Protein AF-A0A9D8BQL9-F1 (afdb_monomer_lite)

Sequence (60 aa):
HADVTTPIPEGGTGEIAFVARGLRQNAPARSDDGKAIERPAEVEIVRIVGGSHIVRRVGP

pLDDT: mean 95.06, std 5.92, range [55.28, 98.12]

Foldseek 3Di:
DWWFPFKAAQQGKGKIWDDDPNDIDIFIEAEPVSHIDDPGFDWDQPDADPRYGHIHTPDD

Secondary structure (DSSP, 8-state):
-EEEEE-B-TTS-EEEEEEETTEEEEEEEEETTS--BPSS-EEEEEEEETTEEEEEE---

Radius of gyration: 10.22 Å; chains: 1; bounding box: 27×17×25 Å

Structure (mmCIF, N/CA/C/O backbone):
data_AF-A0A9D8BQL9-F1
#
_entry.id   AF-A0A9D8BQL9-F1
#
loop_
_atom_site.group_PDB
_atom_site.id
_atom_site.type_symbol
_atom_site.label_atom_id
_atom_site.label_alt_id
_atom_site.label_comp_id
_atom_site.label_asym_id
_atom_site.label_entity_id
_atom_site.label_seq_id
_atom_site.pdbx_PDB_ins_code
_atom_site.Cartn_x
_atom_site.Cartn_y
_atom_site.Cartn_z
_atom_site.occupancy
_atom_site.B_iso_or_equiv
_atom_site.auth_seq_id
_atom_site.auth_comp_id
_atom_site.auth_asym_id
_atom_site.auth_atom_id
_atom_site.pdbx_PDB_model_num
ATOM 1 N N . HIS A 1 1 ? 9.311 -2.988 0.272 1.00 89.12 1 HIS A N 1
ATOM 2 C CA . HIS A 1 1 ? 9.142 -2.135 1.458 1.00 89.12 1 HIS A CA 1
ATOM 3 C C . HIS A 1 1 ? 8.589 -0.789 1.037 1.00 89.12 1 HIS A C 1
ATOM 5 O O . HIS A 1 1 ? 9.022 -0.245 0.021 1.00 89.12 1 HIS A O 1
ATOM 11 N N . ALA A 1 2 ? 7.586 -0.316 1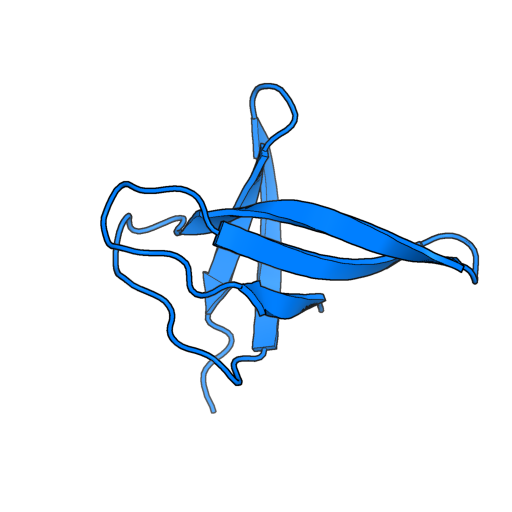.762 1.00 96.38 2 ALA A N 1
ATOM 12 C CA . ALA A 1 2 ? 6.946 0.975 1.585 1.00 96.38 2 ALA A CA 1
ATOM 13 C C . ALA A 1 2 ? 6.589 1.533 2.966 1.00 96.38 2 ALA A C 1
ATOM 15 O O . ALA A 1 2 ? 6.362 0.767 3.898 1.00 96.38 2 ALA A O 1
ATOM 16 N N . ASP A 1 3 ? 6.498 2.849 3.082 1.00 97.25 3 ASP A N 1
ATOM 17 C CA . 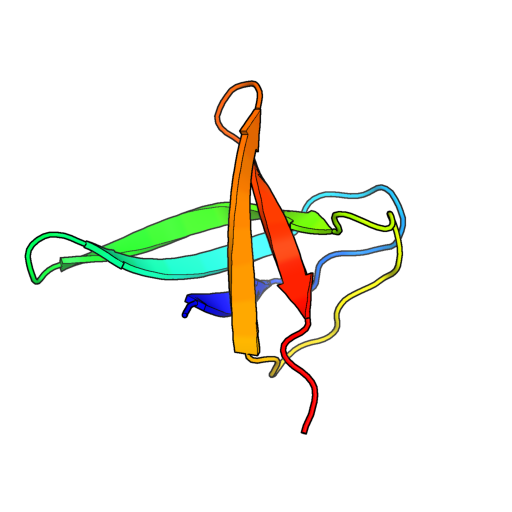ASP A 1 3 ? 6.119 3.521 4.321 1.00 97.25 3 ASP A CA 1
ATOM 18 C C . ASP A 1 3 ? 4.679 4.006 4.229 1.00 97.25 3 ASP A C 1
ATOM 20 O O . ASP A 1 3 ? 4.299 4.625 3.236 1.00 97.25 3 ASP A O 1
ATOM 24 N N . VAL A 1 4 ? 3.884 3.797 5.274 1.00 97.25 4 VAL A N 1
ATOM 25 C CA . VAL A 1 4 ? 2.545 4.387 5.378 1.00 97.25 4 VAL A CA 1
ATOM 26 C C . VAL A 1 4 ? 2.677 5.890 5.606 1.00 97.25 4 VAL A C 1
ATOM 28 O O . VAL A 1 4 ? 3.119 6.341 6.665 1.00 97.25 4 VAL A O 1
ATOM 31 N N . THR A 1 5 ? 2.272 6.677 4.610 1.00 97.38 5 THR A N 1
ATOM 32 C CA . THR A 1 5 ? 2.272 8.145 4.672 1.00 97.38 5 THR A CA 1
ATOM 33 C C . THR A 1 5 ? 0.920 8.711 5.075 1.00 97.38 5 THR A C 1
ATOM 35 O O . THR A 1 5 ? 0.891 9.767 5.701 1.00 97.38 5 THR A O 1
ATOM 38 N N . THR A 1 6 ? -0.177 8.004 4.784 1.00 97.69 6 THR A N 1
ATOM 39 C CA . THR A 1 6 ? -1.539 8.315 5.249 1.00 97.69 6 THR A CA 1
ATOM 40 C C . THR A 1 6 ? -2.135 7.056 5.886 1.00 97.69 6 THR A C 1
ATOM 42 O O . THR A 1 6 ? -2.096 6.020 5.221 1.00 97.69 6 THR A O 1
ATOM 45 N N . PRO A 1 7 ? -2.663 7.104 7.135 1.00 97.69 7 PRO A N 1
ATOM 46 C CA . PRO A 1 7 ? -3.180 5.927 7.824 1.00 97.69 7 PRO A CA 1
ATOM 47 C C . PRO A 1 7 ? -4.194 5.189 6.962 1.00 97.69 7 PRO A C 1
ATOM 49 O O . PRO A 1 7 ? -4.985 5.811 6.251 1.00 97.69 7 PRO A O 1
ATOM 52 N N . ILE A 1 8 ? -4.156 3.865 7.028 1.00 98.12 8 ILE A N 1
ATOM 53 C CA . ILE A 1 8 ? -5.092 2.994 6.329 1.00 98.12 8 ILE A CA 1
ATOM 54 C C . ILE A 1 8 ? -6.143 2.589 7.367 1.00 98.12 8 ILE A C 1
ATOM 56 O O . ILE A 1 8 ? -5.821 1.772 8.224 1.00 98.12 8 ILE A O 1
ATOM 60 N N . PRO A 1 9 ? -7.364 3.151 7.361 1.00 97.75 9 PRO A N 1
ATOM 61 C CA . PRO A 1 9 ? -8.409 2.723 8.287 1.00 97.75 9 PRO A CA 1
ATOM 62 C C . PRO A 1 9 ? -8.925 1.322 7.931 1.00 97.75 9 PRO A C 1
ATOM 64 O O . PRO A 1 9 ? -8.736 0.845 6.810 1.00 97.75 9 PRO A O 1
ATOM 67 N N . GLU A 1 10 ? -9.606 0.671 8.876 1.00 97.12 10 GLU A N 1
ATOM 68 C CA . GLU A 1 10 ? -10.203 -0.653 8.664 1.00 97.12 10 GLU A CA 1
ATOM 69 C C . GLU A 1 10 ? -11.159 -0.648 7.457 1.00 97.12 10 GLU A C 1
ATOM 71 O O . GLU A 1 10 ? -12.019 0.225 7.333 1.00 97.12 10 GLU A O 1
ATOM 76 N N . GLY A 1 11 ? -10.960 -1.581 6.519 1.00 94.25 11 GLY A N 1
ATOM 77 C CA . GLY A 1 11 ? -11.710 -1.675 5.258 1.00 94.25 11 GLY A CA 1
ATOM 78 C C . GLY A 1 11 ? -11.542 -0.483 4.301 1.00 94.25 11 GLY A C 1
ATOM 79 O O . GLY A 1 11 ? -12.134 -0.470 3.218 1.00 94.25 11 GLY A O 1
ATOM 80 N N . GLY A 1 12 ? -10.749 0.520 4.678 1.00 96.38 12 GLY A N 1
ATOM 81 C CA . GLY A 1 12 ? -10.604 1.770 3.956 1.00 96.38 12 GLY A CA 1
ATOM 82 C C . GLY A 1 12 ? -9.329 1.855 3.128 1.00 96.38 12 GLY A C 1
ATOM 83 O O . GLY A 1 12 ? -8.631 0.873 2.880 1.00 96.38 12 GLY A O 1
ATOM 84 N N . THR A 1 13 ? -9.062 3.061 2.633 1.00 97.62 13 THR A N 1
ATOM 85 C CA . THR A 1 13 ? -7.905 3.363 1.782 1.00 97.62 13 THR A CA 1
ATOM 86 C C . THR A 1 13 ? -7.063 4.438 2.453 1.00 97.62 13 THR A C 1
ATOM 88 O O . THR A 1 13 ? -7.594 5.480 2.825 1.00 97.62 13 THR A O 1
ATOM 91 N N . GLY A 1 14 ? -5.770 4.171 2.596 1.00 97.50 14 GLY A N 1
ATOM 92 C CA . GLY A 1 14 ? -4.758 5.156 2.965 1.00 97.50 14 GLY A CA 1
ATOM 93 C C . GLY A 1 14 ? -3.747 5.324 1.836 1.00 97.50 14 GLY A C 1
ATOM 94 O O . GLY A 1 14 ? -4.035 5.020 0.675 1.00 97.50 14 GLY A O 1
ATOM 95 N N . GLU A 1 15 ? -2.542 5.770 2.173 1.00 97.81 15 GLU A N 1
ATOM 96 C CA . GLU A 1 15 ? -1.469 5.972 1.199 1.00 97.81 15 GLU A CA 1
ATOM 97 C C . GLU A 1 15 ? -0.142 5.450 1.725 1.00 97.81 15 GLU A C 1
ATOM 99 O O . GLU A 1 15 ? 0.176 5.570 2.913 1.00 97.81 15 GLU A O 1
ATOM 104 N N . ILE A 1 16 ? 0.647 4.922 0.798 1.00 97.81 16 ILE A N 1
ATOM 105 C CA . ILE A 1 16 ? 2.025 4.511 1.036 1.00 97.81 16 ILE A CA 1
ATOM 106 C C . ILE A 1 16 ? 2.971 5.301 0.142 1.00 97.81 16 ILE A C 1
ATOM 108 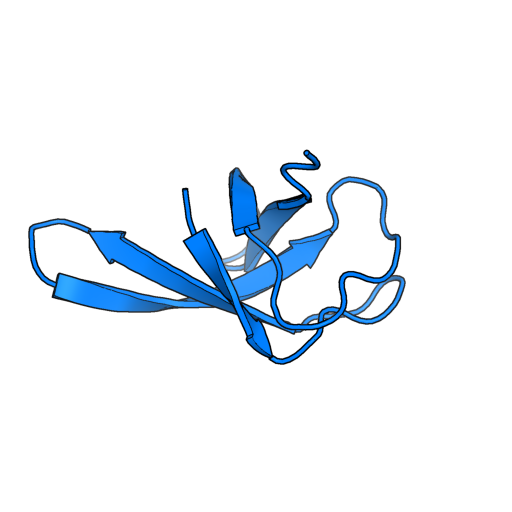O O . ILE A 1 16 ? 2.590 5.742 -0.944 1.00 97.81 16 ILE A O 1
ATOM 112 N N . ALA A 1 17 ? 4.229 5.388 0.559 1.00 97.62 17 ALA A N 1
ATOM 113 C CA . ALA A 1 17 ? 5.332 5.829 -0.272 1.00 97.62 17 ALA A CA 1
ATOM 114 C C . ALA A 1 17 ? 6.378 4.725 -0.433 1.00 97.62 17 ALA A C 1
ATOM 116 O O . ALA A 1 17 ? 6.756 4.062 0.528 1.00 97.62 17 ALA A O 1
ATOM 117 N N . PHE A 1 18 ? 6.881 4.554 -1.650 1.00 96.00 18 PHE A N 1
ATOM 118 C CA . PHE A 1 18 ? 7.946 3.605 -1.973 1.00 96.00 18 PHE A CA 1
ATOM 119 C C . PHE A 1 18 ? 8.859 4.178 -3.053 1.00 96.00 18 PHE A C 1
ATOM 121 O O . PHE A 1 18 ? 8.524 5.163 -3.710 1.00 96.00 18 PHE A O 1
ATOM 128 N N . VAL A 1 19 ? 10.030 3.573 -3.240 1.00 96.00 19 VAL A N 1
ATOM 129 C CA . VAL A 1 19 ? 10.941 3.938 -4.329 1.00 96.00 19 VAL A CA 1
ATOM 130 C C . VAL A 1 19 ? 10.782 2.939 -5.464 1.00 96.00 19 VAL A C 1
ATOM 132 O O . VAL A 1 19 ? 10.980 1.740 -5.281 1.00 96.00 19 VAL A O 1
ATOM 135 N N . ALA A 1 20 ? 10.466 3.442 -6.654 1.00 92.75 20 ALA A N 1
ATOM 136 C CA . ALA A 1 20 ? 10.449 2.664 -7.883 1.00 92.75 20 ALA A CA 1
ATOM 137 C C . ALA A 1 20 ? 11.280 3.385 -8.940 1.00 92.75 20 ALA A C 1
ATOM 139 O O . ALA A 1 20 ? 11.103 4.578 -9.176 1.00 92.75 20 ALA A O 1
ATOM 140 N N . ARG A 1 21 ? 12.209 2.658 -9.575 1.00 93.25 21 ARG A N 1
ATOM 141 C CA . ARG A 1 21 ? 13.109 3.208 -10.608 1.00 93.25 21 ARG A CA 1
ATOM 142 C C . ARG A 1 21 ? 13.860 4.472 -10.148 1.00 93.25 21 ARG A C 1
ATOM 144 O O . ARG A 1 21 ? 14.048 5.401 -10.921 1.00 93.25 21 ARG A O 1
ATOM 151 N N . GLY A 1 22 ? 14.259 4.509 -8.875 1.00 95.25 22 GLY A N 1
ATOM 152 C CA . GLY A 1 22 ? 14.993 5.633 -8.280 1.00 95.25 22 GLY A CA 1
ATOM 153 C C . GLY A 1 22 ? 14.142 6.851 -7.908 1.00 95.25 22 GLY A C 1
ATOM 154 O O . GLY A 1 22 ? 14.679 7.800 -7.346 1.00 95.25 22 GLY A O 1
ATOM 155 N N . LEU A 1 23 ? 12.830 6.832 -8.163 1.00 96.12 23 LEU A N 1
ATOM 156 C CA . LEU A 1 23 ? 11.923 7.921 -7.811 1.00 96.12 23 LEU A CA 1
ATOM 157 C C . LEU A 1 23 ? 11.003 7.508 -6.660 1.00 96.12 23 LEU A C 1
ATOM 159 O O . LEU A 1 23 ? 10.454 6.404 -6.655 1.00 96.12 23 LEU A O 1
ATOM 163 N N . ARG A 1 24 ? 10.811 8.407 -5.687 1.00 95.12 24 ARG A N 1
ATOM 164 C CA . ARG A 1 24 ? 9.791 8.232 -4.646 1.00 95.12 24 ARG A CA 1
ATOM 165 C C . ARG A 1 24 ? 8.412 8.390 -5.285 1.00 95.12 24 ARG A C 1
ATOM 167 O O . ARG A 1 24 ? 8.148 9.369 -5.979 1.00 95.12 24 ARG A O 1
ATOM 174 N N . GLN A 1 25 ? 7.548 7.415 -5.070 1.00 95.88 25 GLN A N 1
ATOM 175 C CA . GLN A 1 25 ? 6.177 7.377 -5.561 1.00 95.88 25 GLN A CA 1
ATOM 176 C C . GLN A 1 25 ? 5.240 7.258 -4.366 1.00 95.88 25 GLN A C 1
ATOM 178 O O . GLN A 1 25 ? 5.558 6.550 -3.411 1.00 95.88 25 GLN A O 1
ATOM 183 N N . ASN A 1 26 ? 4.100 7.939 -4.425 1.00 96.38 26 ASN A N 1
ATOM 184 C CA . ASN A 1 26 ? 2.976 7.738 -3.520 1.00 96.38 26 ASN A CA 1
ATOM 185 C C . ASN A 1 26 ? 1.857 6.995 -4.255 1.00 96.38 26 ASN A C 1
ATOM 187 O O . ASN A 1 26 ? 1.636 7.217 -5.446 1.00 96.38 26 ASN A O 1
ATOM 191 N N . ALA A 1 27 ? 1.157 6.105 -3.558 1.00 97.00 27 ALA A N 1
ATOM 192 C CA . ALA A 1 27 ? 0.046 5.366 -4.143 1.00 97.00 27 ALA A CA 1
ATOM 193 C C . ALA A 1 27 ? -1.029 5.024 -3.102 1.00 97.00 27 ALA A C 1
ATOM 195 O O . ALA A 1 27 ? -0.700 4.829 -1.926 1.00 97.00 27 ALA A O 1
ATOM 196 N N . PRO A 1 28 ? -2.303 4.896 -3.526 1.00 97.81 28 PRO A N 1
ATOM 197 C CA . PRO A 1 28 ? -3.372 4.452 -2.645 1.00 97.81 28 PRO A CA 1
ATOM 198 C C . PRO A 1 28 ? -3.134 3.006 -2.212 1.00 97.81 28 PRO A C 1
ATOM 200 O O . PRO A 1 28 ? -2.771 2.151 -3.031 1.00 97.81 28 PRO A O 1
ATOM 203 N N . ALA A 1 29 ? -3.384 2.728 -0.936 1.00 98.06 29 ALA A N 1
ATOM 204 C CA . ALA A 1 29 ? -3.144 1.426 -0.335 1.00 98.06 29 ALA A CA 1
ATOM 205 C C . ALA A 1 29 ? -4.285 0.967 0.577 1.00 98.06 29 ALA A C 1
ATOM 207 O O . ALA A 1 29 ? -4.964 1.779 1.207 1.00 98.06 29 ALA A O 1
ATOM 208 N N 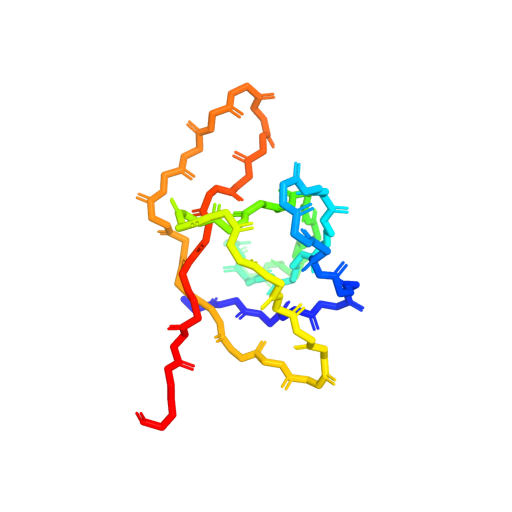. ARG A 1 30 ? -4.481 -0.352 0.655 1.00 97.88 30 ARG A N 1
ATOM 209 C CA . ARG A 1 30 ? -5.443 -1.016 1.549 1.00 97.88 30 ARG A CA 1
ATOM 210 C C . ARG A 1 30 ? -4.773 -2.170 2.278 1.00 97.88 30 ARG A C 1
ATOM 212 O O . ARG A 1 30 ? -3.901 -2.816 1.697 1.00 97.88 30 ARG A O 1
ATOM 219 N N . SER A 1 31 ? -5.202 -2.456 3.505 1.00 97.56 31 SER A N 1
ATOM 220 C CA . SER A 1 31 ? -4.673 -3.607 4.236 1.00 97.56 31 SER A CA 1
ATOM 221 C C . SER A 1 31 ? -5.135 -4.922 3.608 1.00 97.56 31 SER A C 1
ATOM 223 O O . SER A 1 31 ? -6.299 -5.068 3.234 1.00 97.56 31 SER A O 1
ATOM 225 N N . ASP A 1 32 ? -4.226 -5.888 3.515 1.00 97.25 32 ASP A N 1
ATOM 226 C CA . ASP A 1 32 ? -4.485 -7.249 3.041 1.00 97.25 32 ASP A CA 1
ATOM 227 C C . ASP A 1 32 ? -5.466 -8.011 3.942 1.00 97.25 32 ASP A C 1
ATOM 229 O O . ASP A 1 32 ? -6.282 -8.785 3.449 1.00 97.25 32 ASP A O 1
ATOM 233 N N . ASP A 1 33 ? -5.413 -7.757 5.250 1.00 95.31 33 ASP A N 1
ATOM 234 C CA . ASP A 1 33 ? -6.293 -8.363 6.256 1.00 95.31 33 ASP A CA 1
ATOM 235 C C . ASP A 1 33 ? -7.496 -7.476 6.619 1.00 95.31 33 ASP A C 1
ATOM 237 O O . ASP A 1 33 ? -8.269 -7.806 7.518 1.00 95.31 33 ASP A O 1
ATOM 241 N N . GLY A 1 34 ? -7.639 -6.336 5.937 1.00 94.81 34 GLY A N 1
ATOM 242 C CA . GLY A 1 34 ? -8.681 -5.351 6.190 1.00 94.81 34 GLY A CA 1
ATOM 243 C C . GLY A 1 34 ? -8.509 -4.531 7.470 1.00 94.81 34 GLY A C 1
ATOM 244 O O . GLY A 1 34 ? -9.279 -3.594 7.638 1.00 94.81 34 GLY A O 1
ATOM 245 N N . LYS A 1 35 ? -7.523 -4.809 8.336 1.00 95.62 35 LYS A N 1
ATOM 246 C CA . LYS A 1 35 ? -7.317 -4.078 9.597 1.00 95.62 35 LYS A CA 1
ATOM 247 C C . LYS A 1 35 ? -6.714 -2.698 9.375 1.00 95.62 35 LYS A C 1
ATOM 249 O O . LYS A 1 35 ? -6.072 -2.432 8.360 1.00 95.62 35 LYS A O 1
ATOM 254 N N . ALA A 1 36 ? -6.890 -1.829 10.366 1.00 97.25 36 ALA A N 1
ATOM 255 C CA . ALA A 1 36 ? -6.264 -0.518 10.351 1.00 97.25 36 ALA A CA 1
ATOM 256 C C . ALA A 1 36 ? -4.725 -0.610 10.452 1.00 97.25 36 ALA A C 1
ATOM 258 O O . ALA A 1 36 ? -4.183 -1.397 11.234 1.00 97.25 36 ALA A O 1
ATOM 259 N N . ILE A 1 37 ? -4.024 0.231 9.689 1.00 96.94 37 ILE A N 1
ATOM 260 C CA . ILE A 1 37 ? -2.574 0.438 9.758 1.00 96.94 37 ILE A CA 1
ATOM 261 C C . ILE A 1 37 ? -2.315 1.929 10.006 1.00 96.94 37 ILE A C 1
ATOM 263 O O . ILE A 1 37 ? -2.468 2.766 9.114 1.00 96.94 37 ILE A O 1
ATOM 267 N N . GLU A 1 38 ? -1.917 2.246 11.236 1.00 96.06 38 GLU A N 1
ATOM 268 C CA . GLU A 1 38 ? -1.551 3.599 11.664 1.00 96.06 38 GLU A CA 1
ATOM 269 C C . GLU A 1 38 ? -0.170 4.020 11.148 1.00 96.06 38 GLU A C 1
ATOM 271 O O . GLU A 1 38 ? 0.681 3.179 10.850 1.00 96.06 38 GLU A O 1
ATOM 276 N N . ARG A 1 39 ? 0.077 5.335 11.089 1.00 93.50 39 ARG A N 1
ATOM 277 C CA . ARG A 1 39 ? 1.422 5.875 10.828 1.00 93.50 39 ARG A CA 1
ATOM 278 C C . ARG A 1 39 ? 2.183 6.125 12.147 1.00 93.50 39 ARG A C 1
ATOM 280 O O . ARG A 1 39 ? 1.548 6.518 13.124 1.00 93.50 39 ARG A O 1
ATOM 287 N N . PRO A 1 40 ? 3.526 6.049 12.159 1.00 92.81 40 PRO A N 1
ATOM 288 C CA . PRO A 1 40 ? 4.388 5.513 11.105 1.00 92.81 40 PRO A CA 1
ATOM 289 C C . PRO A 1 40 ? 4.367 3.975 11.101 1.00 92.81 40 PRO A C 1
ATOM 291 O O . PRO 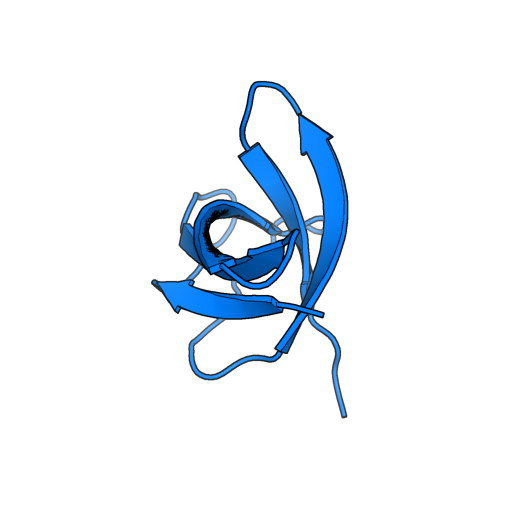A 1 40 ? 4.404 3.345 12.158 1.00 92.81 40 PRO A O 1
ATOM 294 N N . ALA A 1 41 ? 4.331 3.370 9.914 1.00 94.50 41 ALA A N 1
ATOM 295 C CA . ALA A 1 41 ? 4.437 1.923 9.753 1.00 94.50 41 ALA A CA 1
ATOM 296 C C . ALA A 1 41 ? 5.133 1.567 8.440 1.00 94.50 41 ALA A C 1
ATOM 298 O O . ALA A 1 41 ? 4.848 2.167 7.403 1.00 94.50 41 ALA A O 1
ATOM 299 N N . GLU A 1 42 ? 5.995 0.557 8.493 1.00 96.19 42 GLU A N 1
ATOM 300 C CA . GLU A 1 42 ? 6.542 -0.090 7.309 1.00 96.19 42 GLU A CA 1
ATOM 301 C C . GLU A 1 42 ? 5.583 -1.192 6.842 1.00 96.19 42 GLU A C 1
ATOM 303 O O . GLU A 1 42 ? 4.976 -1.917 7.639 1.00 96.19 42 GLU A O 1
ATOM 308 N N . VAL A 1 43 ? 5.407 -1.302 5.530 1.00 97.06 43 VAL A N 1
ATOM 309 C CA . VAL A 1 43 ? 4.528 -2.286 4.908 1.00 97.06 43 VAL A CA 1
ATOM 310 C C . VAL A 1 43 ? 5.193 -2.951 3.706 1.00 97.06 43 VAL A C 1
ATOM 312 O O . VAL A 1 43 ? 6.068 -2.401 3.028 1.00 97.06 43 VAL A O 1
ATOM 315 N N . GLU A 1 44 ? 4.728 -4.155 3.407 1.00 97.19 44 GLU A N 1
ATOM 316 C CA . GLU A 1 44 ? 5.056 -4.892 2.198 1.00 97.19 44 GLU A CA 1
ATOM 317 C C . GLU A 1 44 ? 3.884 -4.802 1.220 1.00 97.19 44 GLU A C 1
ATOM 319 O O . GLU A 1 44 ? 2.729 -4.976 1.604 1.00 97.19 44 GLU A O 1
ATOM 324 N N . ILE A 1 45 ? 4.180 -4.531 -0.053 1.00 96.62 45 ILE A N 1
ATOM 325 C CA . ILE A 1 45 ? 3.186 -4.543 -1.129 1.00 96.62 45 ILE A CA 1
ATOM 326 C C . ILE A 1 45 ? 3.008 -5.993 -1.578 1.00 96.62 45 ILE A C 1
ATOM 328 O O . ILE A 1 45 ? 3.901 -6.562 -2.198 1.00 96.62 45 ILE A O 1
ATOM 332 N N . VAL A 1 46 ? 1.845 -6.571 -1.288 1.00 96.56 46 VAL A N 1
ATOM 333 C CA . VAL A 1 46 ? 1.527 -7.979 -1.569 1.00 96.56 46 VAL A CA 1
ATOM 334 C C . VAL A 1 46 ? 1.019 -8.158 -3.000 1.00 96.56 46 VAL A C 1
ATOM 336 O O . VAL A 1 46 ? 1.373 -9.115 -3.682 1.00 96.56 46 VAL A O 1
ATOM 339 N N . ARG A 1 47 ? 0.146 -7.254 -3.461 1.00 96.19 47 ARG A N 1
ATOM 340 C CA . ARG A 1 47 ? -0.430 -7.265 -4.818 1.00 96.19 47 ARG A CA 1
ATOM 341 C C . ARG A 1 47 ? -1.018 -5.903 -5.177 1.00 96.19 47 ARG A C 1
ATOM 343 O O . ARG A 1 47 ? -1.198 -5.056 -4.309 1.00 96.19 47 ARG A O 1
ATOM 350 N N . ILE A 1 48 ? -1.379 -5.716 -6.444 1.00 96.12 48 ILE A N 1
ATOM 351 C CA . ILE A 1 48 ? -2.082 -4.521 -6.928 1.00 96.12 48 ILE A CA 1
ATOM 352 C C . ILE A 1 48 ? -3.453 -4.943 -7.457 1.00 96.12 48 ILE A C 1
ATOM 354 O O . ILE A 1 48 ? -3.550 -5.862 -8.268 1.00 96.12 48 ILE A O 1
ATOM 358 N N . VAL A 1 49 ? -4.514 -4.277 -6.999 1.00 95.19 49 VAL A N 1
ATOM 359 C CA . VAL A 1 49 ? -5.902 -4.545 -7.404 1.00 95.19 49 VAL A CA 1
ATOM 360 C C . VAL A 1 49 ? -6.567 -3.230 -7.782 1.00 95.19 49 VAL A C 1
ATOM 362 O O . VAL A 1 49 ? -6.684 -2.334 -6.951 1.00 95.19 49 VAL A O 1
ATOM 365 N N . GLY A 1 50 ? -6.991 -3.098 -9.042 1.00 92.25 50 GLY A N 1
ATOM 366 C CA . GLY A 1 50 ? -7.710 -1.906 -9.513 1.00 92.25 50 GLY A CA 1
ATOM 367 C C . GLY A 1 50 ? -6.954 -0.586 -9.301 1.00 92.25 50 GLY A C 1
ATOM 368 O O . GLY A 1 50 ? -7.580 0.440 -9.073 1.00 92.25 50 GLY A O 1
ATOM 369 N N . GLY A 1 51 ? -5.616 -0.617 -9.311 1.00 90.94 51 GLY A N 1
ATOM 370 C CA . GLY A 1 51 ? -4.762 0.548 -9.043 1.00 90.94 51 GLY A CA 1
ATOM 371 C C . GLY A 1 51 ? -4.454 0.811 -7.561 1.00 90.94 51 GLY A C 1
ATOM 372 O O . GLY A 1 51 ? -3.589 1.632 -7.265 1.00 90.94 51 GLY A O 1
ATOM 373 N N . SER A 1 52 ? -5.090 0.098 -6.625 1.00 94.06 52 SER A N 1
ATOM 374 C CA . SER A 1 52 ? -4.734 0.134 -5.20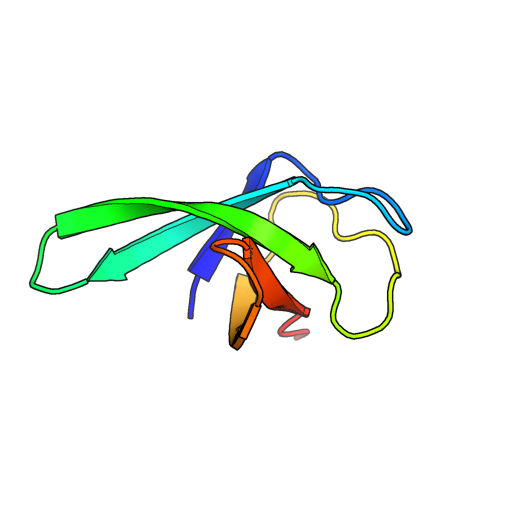1 1.00 94.06 52 SER A CA 1
ATOM 375 C C . SER A 1 52 ? -3.695 -0.925 -4.853 1.00 94.06 52 SER A C 1
ATOM 377 O O . SER A 1 52 ? -3.783 -2.078 -5.280 1.00 94.06 52 SER A O 1
ATOM 379 N N . HIS A 1 53 ? -2.730 -0.538 -4.026 1.00 97.75 53 HIS A N 1
ATOM 380 C CA . HIS A 1 53 ? -1.708 -1.432 -3.503 1.00 97.75 53 HIS A CA 1
ATOM 381 C C . HIS A 1 53 ? -2.262 -2.144 -2.272 1.00 97.75 53 HIS A C 1
ATOM 383 O O . HIS A 1 53 ? -2.602 -1.517 -1.271 1.00 97.75 53 HIS A O 1
ATOM 389 N N . ILE A 1 54 ? -2.378 -3.462 -2.346 1.00 97.88 54 ILE A N 1
ATOM 390 C CA . ILE A 1 54 ? -2.726 -4.269 -1.186 1.00 97.88 54 ILE A CA 1
ATOM 391 C C . ILE A 1 54 ? -1.453 -4.491 -0.391 1.00 97.88 54 ILE A C 1
ATOM 393 O O . ILE A 1 54 ? -0.475 -5.024 -0.922 1.00 97.88 54 ILE A O 1
ATOM 397 N N . VAL A 1 55 ? -1.467 -4.060 0.864 1.00 97.75 55 VAL A N 1
ATOM 398 C CA . VAL A 1 55 ? -0.287 -4.036 1.717 1.00 97.75 55 VAL A CA 1
ATOM 399 C C . VAL A 1 55 ? -0.499 -4.804 3.006 1.00 97.75 55 VAL A C 1
ATOM 401 O O . VAL A 1 55 ? -1.606 -4.883 3.530 1.00 97.75 55 VAL A O 1
ATOM 404 N N . ARG A 1 56 ? 0.587 -5.346 3.542 1.00 96.94 56 ARG A N 1
ATOM 405 C CA . ARG A 1 56 ? 0.613 -5.979 4.856 1.00 96.94 56 ARG A CA 1
ATOM 406 C C . ARG A 1 56 ? 1.596 -5.235 5.737 1.00 96.94 56 ARG A C 1
ATOM 408 O O . ARG A 1 56 ? 2.694 -4.917 5.286 1.00 96.94 56 ARG A O 1
ATOM 415 N N . ARG A 1 57 ? 1.210 -4.968 6.987 1.00 94.75 57 ARG A N 1
ATOM 416 C CA . ARG A 1 57 ? 2.130 -4.396 7.969 1.00 94.75 57 ARG A CA 1
ATOM 417 C C . ARG A 1 57 ? 3.318 -5.330 8.146 1.00 94.75 57 ARG A C 1
ATOM 419 O O . ARG A 1 57 ? 3.142 -6.497 8.489 1.00 94.75 57 ARG A O 1
ATOM 426 N N . VAL A 1 58 ? 4.507 -4.791 7.916 1.00 92.00 58 VAL A N 1
ATOM 427 C CA . VAL A 1 58 ? 5.741 -5.414 8.371 1.00 92.00 58 VAL A CA 1
ATOM 428 C C . VAL A 1 58 ? 5.802 -5.051 9.851 1.00 92.00 58 VAL A C 1
ATOM 430 O O . VAL A 1 58 ? 5.783 -3.873 10.214 1.00 92.00 58 VAL A O 1
ATOM 433 N N . GLY A 1 59 ? 5.674 -6.051 10.721 1.00 79.25 59 GLY A N 1
ATOM 434 C CA . GLY A 1 59 ? 5.822 -5.830 12.158 1.00 79.25 59 GLY A CA 1
ATOM 435 C C . GLY A 1 59 ? 7.260 -5.424 12.504 1.00 79.25 59 GLY A C 1
ATOM 436 O O . GLY A 1 59 ? 8.097 -5.302 11.608 1.00 79.25 59 GLY A O 1
ATOM 437 N N . PRO A 1 60 ? 7.593 -5.264 13.794 1.00 55.28 60 PRO A N 1
ATOM 438 C CA . PRO A 1 60 ? 8.872 -5.828 14.212 1.00 55.28 60 PRO A CA 1
ATOM 439 C C . PRO A 1 60 ? 8.957 -7.315 13.816 1.00 55.28 60 PRO A C 1
ATOM 441 O O . PRO A 1 60 ? 7.895 -7.989 13.801 1.00 55.28 60 PRO A O 1
#